Protein AF-A0A3L7RJ69-F1 (afdb_monomer_lite)

Radius of gyration: 15.68 Å; chains: 1; bounding box: 39×32×44 Å

Foldseek 3Di:
DPDDPDPPDDDQQQFQAADDPQWDWDWDADPNAIWTWIARNVPRDIDIGGPLVVQLNVRSHSPAGNNRSLVVSCVVQPVHHDDPVRD

Structure (mmCIF, N/CA/C/O backbone):
data_AF-A0A3L7RJ69-F1
#
_entry.id   AF-A0A3L7RJ69-F1
#
loop_
_atom_site.group_PDB
_atom_site.id
_atom_site.type_symbol
_atom_site.label_atom_id
_atom_site.label_alt_id
_atom_site.label_comp_id
_atom_site.label_asym_id
_atom_site.label_entity_id
_atom_site.label_seq_id
_atom_site.pdbx_PDB_ins_code
_atom_site.Cartn_x
_atom_site.Cartn_y
_atom_site.Cartn_z
_atom_site.occupancy
_atom_site.B_iso_or_equiv
_atom_site.auth_seq_id
_atom_site.auth_comp_id
_atom_site.auth_asym_id
_atom_site.auth_atom_id
_atom_site.pdbx_PDB_model_num
ATOM 1 N N . MET A 1 1 ? 29.585 10.756 -26.204 1.00 47.44 1 MET A N 1
ATOM 2 C CA . MET A 1 1 ? 29.175 9.337 -26.197 1.00 47.44 1 MET A CA 1
ATOM 3 C C . MET A 1 1 ? 28.141 9.175 -25.102 1.00 47.44 1 MET A C 1
ATOM 5 O O . MET A 1 1 ? 28.471 9.426 -23.952 1.00 47.44 1 MET A O 1
ATOM 9 N N . MET A 1 2 ? 26.892 8.872 -25.451 1.00 59.06 2 MET A N 1
ATOM 10 C CA . MET A 1 2 ? 25.858 8.560 -24.463 1.00 59.06 2 MET A CA 1
ATOM 11 C C . MET A 1 2 ? 26.135 7.125 -24.004 1.00 59.06 2 MET A C 1
ATOM 13 O O . MET A 1 2 ? 26.073 6.211 -24.824 1.00 59.06 2 MET A O 1
ATOM 17 N N . GLY A 1 3 ? 26.593 6.951 -22.762 1.00 71.69 3 GLY A N 1
ATOM 18 C CA . GLY A 1 3 ? 26.862 5.623 -22.209 1.00 71.69 3 GLY A CA 1
ATOM 19 C C . GLY A 1 3 ? 25.591 4.784 -22.268 1.00 71.69 3 GLY A C 1
ATOM 20 O O . GLY A 1 3 ? 24.509 5.301 -21.985 1.00 71.69 3 GLY A O 1
ATOM 21 N N . MET A 1 4 ? 25.705 3.522 -22.689 1.00 68.50 4 MET A N 1
ATOM 22 C CA . MET A 1 4 ? 24.574 2.600 -22.601 1.00 68.50 4 MET A CA 1
ATOM 23 C C . MET A 1 4 ? 24.102 2.566 -21.142 1.00 68.50 4 MET A C 1
ATOM 25 O O . MET A 1 4 ? 24.952 2.459 -20.254 1.00 68.50 4 MET A O 1
ATOM 29 N N . PRO A 1 5 ? 22.790 2.705 -20.885 1.00 70.81 5 PRO A N 1
ATOM 30 C CA . PRO A 1 5 ? 22.268 2.590 -19.534 1.00 70.81 5 PRO A CA 1
ATOM 31 C C . PRO A 1 5 ? 22.678 1.236 -18.953 1.00 70.81 5 PRO A C 1
ATOM 33 O O . PRO A 1 5 ? 22.679 0.224 -19.661 1.00 70.81 5 PRO A O 1
ATOM 36 N N . ASP A 1 6 ? 23.072 1.239 -17.682 1.00 81.56 6 ASP A N 1
ATOM 37 C CA . ASP A 1 6 ? 23.443 0.019 -16.976 1.00 81.56 6 ASP A CA 1
ATOM 38 C C . ASP A 1 6 ? 22.266 -0.964 -17.015 1.00 81.56 6 ASP A C 1
ATOM 40 O O . ASP A 1 6 ? 21.120 -0.574 -16.790 1.00 81.56 6 ASP A O 1
ATOM 44 N N . ILE A 1 7 ? 22.535 -2.237 -17.310 1.00 77.94 7 ILE A N 1
ATOM 45 C CA . ILE A 1 7 ? 21.497 -3.270 -17.442 1.00 77.94 7 ILE A CA 1
ATOM 46 C C . ILE A 1 7 ? 20.704 -3.493 -16.142 1.00 77.94 7 ILE A C 1
ATOM 48 O O . ILE A 1 7 ? 19.594 -4.016 -16.179 1.00 77.94 7 ILE A O 1
ATOM 52 N N . SER A 1 8 ? 21.252 -3.077 -14.998 1.00 81.75 8 SER A N 1
ATOM 53 C CA . SER A 1 8 ? 20.581 -3.086 -13.697 1.00 81.75 8 SER A CA 1
ATOM 54 C C . SER A 1 8 ? 19.705 -1.851 -13.439 1.00 81.75 8 SER A C 1
ATOM 56 O O . SER A 1 8 ? 18.964 -1.825 -12.459 1.00 81.75 8 SER A O 1
ATOM 58 N N . THR A 1 9 ? 19.736 -0.839 -14.314 1.00 82.12 9 THR A N 1
ATOM 59 C CA . THR A 1 9 ? 18.859 0.336 -14.217 1.00 82.12 9 THR A CA 1
ATOM 60 C C . THR A 1 9 ? 17.471 -0.001 -14.754 1.00 82.12 9 THR A C 1
ATOM 62 O O . THR A 1 9 ? 17.304 -0.302 -15.936 1.00 82.12 9 THR A O 1
ATOM 65 N N . VAL A 1 10 ? 16.456 0.094 -13.894 1.00 79.25 10 VAL A N 1
ATOM 66 C CA . VAL A 1 10 ? 15.055 -0.167 -14.252 1.00 79.25 10 VAL A CA 1
ATOM 67 C C . VAL A 1 10 ? 14.237 1.116 -14.142 1.00 79.25 10 VAL A C 1
ATOM 69 O O . VAL A 1 10 ? 14.247 1.785 -13.112 1.00 79.25 10 VAL A O 1
ATOM 72 N N . GLU A 1 11 ? 13.486 1.439 -15.196 1.00 84.56 11 GLU A N 1
ATOM 73 C CA . GLU A 1 11 ? 12.496 2.518 -15.167 1.00 84.56 11 GLU A CA 1
ATOM 74 C C . GLU A 1 11 ? 11.292 2.103 -14.304 1.00 84.56 11 GLU A C 1
ATOM 76 O O . GLU A 1 11 ? 10.447 1.296 -14.717 1.00 84.56 11 GLU A O 1
ATOM 81 N N . LEU A 1 12 ? 11.209 2.663 -13.094 1.00 86.31 12 LEU A N 1
ATOM 82 C CA . LEU A 1 12 ? 10.173 2.319 -12.117 1.00 86.31 12 LEU A CA 1
ATOM 83 C C . LEU A 1 12 ? 8.768 2.634 -12.623 1.00 86.31 12 LEU A C 1
ATOM 85 O O . LEU A 1 12 ? 7.860 1.844 -12.378 1.00 86.31 12 LEU A O 1
ATOM 89 N N . SER A 1 13 ? 8.589 3.701 -13.406 1.00 89.19 13 SER A N 1
ATOM 90 C CA . SER A 1 13 ? 7.270 4.158 -13.863 1.00 89.19 13 SER A CA 1
ATOM 91 C C . SER A 1 13 ? 6.452 3.060 -14.553 1.00 89.19 13 SER A C 1
ATOM 93 O O . SER A 1 13 ? 5.234 3.003 -14.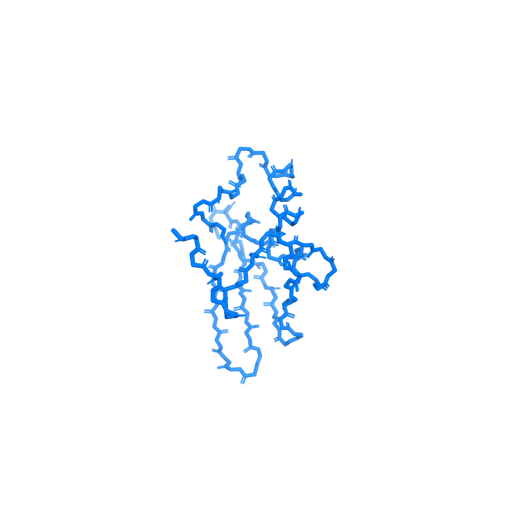406 1.00 89.19 13 SER A O 1
ATOM 95 N N . ARG A 1 14 ? 7.119 2.167 -15.298 1.00 90.00 14 ARG A N 1
ATOM 96 C CA . ARG A 1 14 ? 6.482 1.070 -16.054 1.00 90.00 14 ARG A CA 1
ATOM 97 C C . ARG A 1 14 ? 6.479 -0.264 -15.310 1.00 90.00 14 ARG A C 1
ATOM 99 O O . ARG A 1 14 ? 5.941 -1.249 -15.818 1.00 90.00 14 ARG A O 1
ATOM 106 N N . THR A 1 15 ? 7.096 -0.312 -14.137 1.00 93.88 15 THR A N 1
ATOM 107 C CA . THR A 1 15 ? 7.242 -1.532 -13.348 1.00 93.88 15 THR A CA 1
ATOM 108 C C . THR A 1 15 ? 5.924 -1.862 -12.657 1.00 93.88 15 THR A C 1
ATOM 110 O O . THR A 1 15 ? 5.240 -0.978 -12.147 1.00 93.88 15 THR A O 1
ATOM 113 N N . ARG A 1 16 ? 5.559 -3.147 -12.644 1.00 95.69 16 ARG A N 1
ATOM 114 C CA . ARG A 1 16 ? 4.383 -3.658 -11.933 1.00 95.69 16 ARG A CA 1
ATOM 115 C C . ARG A 1 16 ? 4.838 -4.310 -10.642 1.00 95.69 16 ARG A C 1
ATOM 117 O O . ARG A 1 16 ? 5.349 -5.429 -10.656 1.00 95.69 16 ARG A O 1
ATOM 124 N N . LEU A 1 17 ? 4.692 -3.582 -9.544 1.00 94.12 17 LEU A N 1
ATOM 125 C CA . LEU A 1 17 ? 5.015 -4.085 -8.216 1.00 94.12 17 LEU A CA 1
ATOM 126 C C . LEU A 1 17 ? 3.824 -4.868 -7.674 1.00 94.12 17 LEU A C 1
ATOM 128 O O . LEU A 1 17 ? 2.676 -4.488 -7.896 1.00 94.12 17 LEU A O 1
ATOM 132 N N . LYS A 1 18 ? 4.111 -5.953 -6.958 1.00 95.38 18 LYS A N 1
ATOM 133 C CA . LYS A 1 18 ? 3.115 -6.729 -6.228 1.00 95.38 18 LYS A CA 1
ATOM 134 C C . LYS A 1 18 ? 3.499 -6.747 -4.757 1.00 95.38 18 LYS A C 1
ATOM 136 O O . LYS A 1 18 ? 4.646 -7.055 -4.430 1.00 95.38 18 LYS A O 1
ATOM 141 N N . LEU A 1 19 ? 2.544 -6.452 -3.883 1.00 94.44 19 LEU A N 1
ATOM 142 C CA . LEU A 1 19 ? 2.718 -6.685 -2.454 1.00 94.44 19 LEU A CA 1
ATOM 143 C C . LEU A 1 19 ? 2.967 -8.165 -2.171 1.00 94.44 19 LEU A C 1
ATOM 145 O O . LEU A 1 19 ? 2.491 -9.052 -2.886 1.00 94.44 19 LEU A O 1
ATOM 149 N N . ARG A 1 20 ? 3.700 -8.430 -1.093 1.00 93.31 20 ARG A N 1
ATOM 150 C CA . ARG A 1 20 ? 3.868 -9.796 -0.610 1.00 93.31 20 ARG A CA 1
ATOM 151 C C . ARG A 1 20 ? 2.514 -10.358 -0.178 1.00 93.31 20 ARG A C 1
ATOM 153 O O . ARG A 1 20 ? 1.724 -9.666 0.460 1.00 93.31 20 ARG A O 1
ATOM 160 N N . ASP A 1 21 ? 2.277 -11.630 -0.484 1.00 92.44 21 ASP A N 1
ATOM 161 C CA . ASP A 1 21 ? 1.008 -12.304 -0.176 1.00 92.44 21 ASP A CA 1
ATOM 162 C C . ASP A 1 21 ? 0.815 -12.564 1.337 1.00 92.44 21 ASP A C 1
ATOM 164 O O . ASP A 1 21 ? -0.287 -12.877 1.781 1.00 92.44 21 ASP A O 1
ATOM 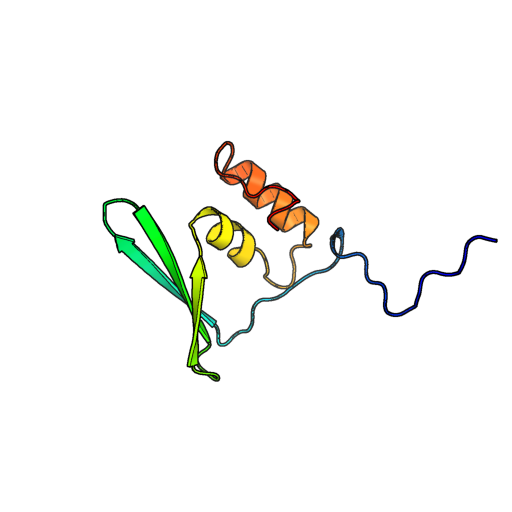168 N N . ASP A 1 22 ? 1.875 -12.431 2.142 1.00 93.94 22 ASP A N 1
ATOM 169 C CA . ASP A 1 22 ? 1.880 -12.637 3.596 1.00 93.94 22 ASP A CA 1
ATOM 170 C C . ASP A 1 22 ? 1.682 -11.350 4.415 1.00 93.94 22 ASP A C 1
ATOM 172 O O . ASP A 1 22 ? 1.806 -11.378 5.644 1.00 93.94 22 ASP A O 1
ATOM 176 N N . MET A 1 23 ? 1.363 -10.238 3.750 1.00 92.69 23 MET A N 1
ATOM 177 C CA . MET A 1 23 ? 1.168 -8.944 4.389 1.00 92.69 23 MET A CA 1
ATOM 178 C C . MET A 1 23 ? -0.294 -8.731 4.806 1.00 92.69 23 MET A C 1
ATOM 180 O O . MET A 1 23 ? -1.223 -8.974 4.034 1.00 92.69 23 MET A O 1
ATOM 184 N N . LEU A 1 24 ? -0.509 -8.245 6.026 1.00 93.06 24 LEU A N 1
ATOM 185 C CA . LEU A 1 24 ? -1.818 -7.841 6.538 1.00 93.06 24 LEU A CA 1
ATOM 186 C C . LEU A 1 24 ? -1.887 -6.337 6.741 1.00 93.06 24 LEU A C 1
ATOM 188 O O . LEU A 1 24 ? -0.933 -5.735 7.216 1.00 93.06 24 LEU A O 1
ATOM 192 N N . PHE A 1 25 ? -3.058 -5.763 6.471 1.00 93.88 25 PHE A N 1
ATOM 193 C CA . PHE A 1 25 ? -3.378 -4.380 6.805 1.00 93.88 25 PHE A CA 1
ATOM 194 C C . PHE A 1 25 ? -4.428 -4.352 7.909 1.00 93.88 25 PHE A C 1
ATOM 196 O O . PHE A 1 25 ? -5.531 -4.871 7.733 1.00 93.88 25 PHE A O 1
ATOM 203 N N . VAL A 1 26 ? -4.108 -3.706 9.024 1.00 93.25 26 VAL A N 1
ATOM 204 C CA . VAL A 1 26 ? -5.030 -3.531 10.146 1.00 93.25 26 VAL A CA 1
ATOM 205 C C . VAL A 1 26 ? -5.300 -2.036 10.330 1.00 93.25 26 VAL A C 1
ATOM 207 O O . VAL A 1 26 ? -4.388 -1.308 10.733 1.00 93.25 26 VAL A O 1
ATOM 210 N N . PRO A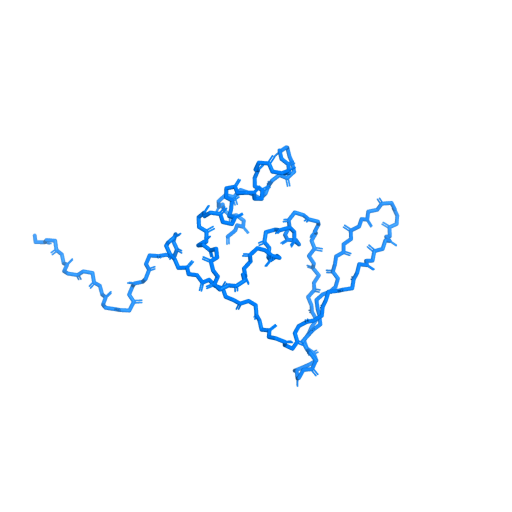 1 27 ? -6.521 -1.546 10.043 1.00 92.88 27 PRO A N 1
ATOM 211 C CA . PRO A 1 27 ? -6.862 -0.151 10.281 1.00 92.88 27 PRO A CA 1
ATOM 212 C C . PRO A 1 27 ? -6.910 0.128 11.784 1.00 92.88 27 PRO A C 1
ATOM 214 O O . PRO A 1 27 ? -7.461 -0.647 12.565 1.00 92.88 27 PRO A O 1
ATOM 217 N N . GLN A 1 28 ? -6.342 1.255 12.178 1.00 93.38 28 GLN A N 1
ATOM 218 C CA . GLN A 1 28 ? -6.304 1.749 13.543 1.00 93.38 28 GLN A CA 1
ATOM 219 C C . GLN A 1 28 ? -6.860 3.167 13.555 1.00 93.38 28 GLN A C 1
ATOM 221 O O . GLN A 1 28 ? -6.482 3.996 12.728 1.00 93.38 28 GLN A O 1
ATOM 226 N N . ASN A 1 29 ? -7.746 3.444 14.506 1.00 91.75 29 ASN A N 1
ATOM 227 C CA . ASN A 1 29 ? -8.315 4.770 14.705 1.00 91.75 29 ASN A CA 1
ATOM 228 C C . ASN A 1 29 ? -7.833 5.308 16.047 1.00 91.75 29 ASN A C 1
ATOM 230 O O . ASN A 1 29 ? -8.117 4.719 17.090 1.00 91.75 29 ASN A O 1
ATOM 234 N N . TYR A 1 30 ? -7.123 6.431 16.027 1.00 86.44 30 TYR A N 1
ATOM 235 C CA . TYR A 1 30 ? -6.663 7.105 17.235 1.00 86.44 30 TYR A CA 1
ATOM 236 C C . TYR A 1 30 ? -6.880 8.603 17.100 1.00 86.44 30 TYR A C 1
ATOM 238 O O . TYR A 1 30 ? -6.473 9.203 16.112 1.00 86.44 30 TYR A O 1
ATOM 246 N N . ASN A 1 31 ? -7.526 9.208 18.098 1.00 87.44 31 ASN A N 1
ATOM 247 C CA . ASN A 1 31 ? -7.797 10.647 18.130 1.00 87.44 31 ASN A CA 1
ATOM 248 C C . ASN A 1 31 ? -8.483 11.196 16.855 1.00 87.44 31 ASN A C 1
ATOM 250 O O . ASN A 1 31 ? -8.210 12.309 16.422 1.00 87.44 31 ASN A O 1
ATOM 254 N N . GLY A 1 32 ? -9.354 10.396 16.228 1.00 86.38 32 GLY A N 1
ATOM 255 C CA . GLY A 1 32 ? -10.049 10.769 14.989 1.00 86.38 32 GLY A CA 1
ATOM 256 C C . GLY A 1 32 ? -9.224 10.617 13.706 1.00 86.38 32 GLY A C 1
ATOM 257 O O . GLY A 1 32 ? -9.750 10.868 12.625 1.00 86.38 32 GLY A O 1
ATOM 258 N N . GLU A 1 33 ? -7.972 10.166 13.799 1.00 86.69 33 GLU A N 1
ATOM 259 C CA . GLU A 1 33 ? -7.123 9.870 12.648 1.00 86.69 33 GLU A CA 1
ATOM 260 C C . GLU A 1 33 ? -7.039 8.363 12.393 1.00 86.69 33 GLU A C 1
ATOM 262 O O . GLU A 1 33 ? -6.850 7.563 13.317 1.00 86.69 33 GLU A O 1
ATOM 267 N N . THR A 1 34 ? -7.152 7.979 11.120 1.00 88.38 34 THR A N 1
ATOM 268 C CA . THR A 1 34 ? -6.970 6.597 10.670 1.00 88.38 34 THR A CA 1
ATOM 269 C C . THR A 1 34 ? -5.547 6.394 10.165 1.00 88.38 34 THR A C 1
ATOM 271 O O . THR A 1 34 ? -5.081 7.106 9.275 1.00 88.38 34 THR A O 1
ATOM 274 N N . PHE A 1 35 ? -4.878 5.377 10.692 1.00 92.69 35 PHE A N 1
ATOM 275 C CA . PHE A 1 35 ? -3.620 4.852 10.169 1.00 92.69 35 PHE A CA 1
ATOM 276 C C . PHE A 1 35 ? -3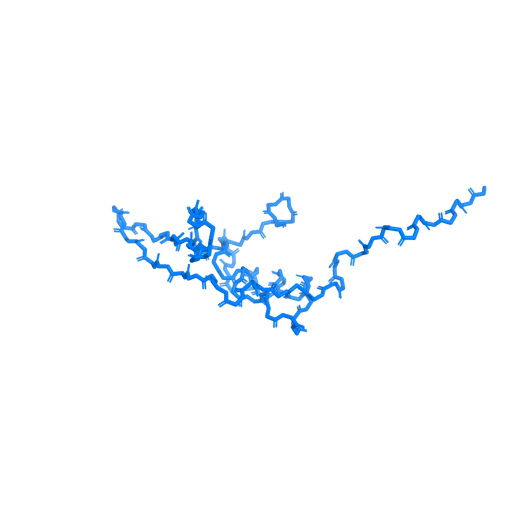.733 3.341 9.985 1.00 92.69 35 PHE A C 1
ATOM 278 O O . PHE A 1 35 ? -4.622 2.697 10.537 1.00 92.69 35 PHE A O 1
ATOM 285 N N . TYR A 1 36 ? -2.832 2.768 9.200 1.00 94.25 36 TYR A N 1
ATOM 286 C CA . TYR A 1 36 ? -2.816 1.346 8.894 1.00 94.25 36 TYR A CA 1
ATOM 287 C C . TYR A 1 36 ? -1.535 0.737 9.445 1.00 94.25 36 TYR A C 1
ATOM 289 O O . TYR A 1 36 ? -0.436 1.196 9.130 1.00 94.25 36 TYR A O 1
ATOM 297 N N . HIS A 1 37 ? -1.683 -0.293 10.275 1.00 94.50 37 HIS A N 1
ATOM 298 C CA . HIS A 1 37 ? -0.575 -1.168 10.629 1.00 94.50 37 HIS A CA 1
ATOM 299 C C . HIS A 1 37 ? -0.424 -2.246 9.567 1.00 94.50 37 HIS A C 1
ATOM 301 O O . HIS A 1 37 ? -1.391 -2.931 9.231 1.00 94.50 37 HIS A O 1
ATOM 307 N N . LEU A 1 38 ? 0.788 -2.365 9.042 1.00 93.69 38 LEU A N 1
ATOM 308 C CA . LEU A 1 38 ? 1.180 -3.420 8.127 1.00 93.69 38 LEU A CA 1
ATOM 309 C C . LEU A 1 38 ? 1.961 -4.441 8.930 1.00 93.69 38 LEU A C 1
ATOM 311 O O . LEU A 1 38 ? 2.931 -4.081 9.590 1.00 93.69 38 LEU A O 1
ATOM 315 N N . GLU A 1 39 ? 1.539 -5.692 8.859 1.00 93.31 39 GLU A N 1
ATOM 316 C CA . GLU A 1 39 ? 2.216 -6.809 9.505 1.00 93.31 39 GLU A CA 1
ATOM 317 C C . GLU A 1 39 ? 2.662 -7.801 8.438 1.00 93.31 39 GLU A C 1
ATOM 319 O O . GLU A 1 39 ? 1.854 -8.250 7.620 1.00 93.31 39 GLU A O 1
ATOM 324 N N . VAL A 1 40 ? 3.942 -8.165 8.461 1.00 91.88 40 VAL A N 1
ATOM 325 C CA . VAL A 1 40 ? 4.465 -9.276 7.665 1.00 91.88 40 VAL A CA 1
ATOM 326 C C . VAL A 1 40 ? 4.481 -10.517 8.549 1.00 91.88 40 VAL A C 1
ATOM 328 O O . VAL A 1 40 ? 5.334 -10.664 9.426 1.00 91.88 40 VAL A O 1
ATOM 331 N N . LYS A 1 41 ? 3.542 -11.439 8.309 1.00 88.12 41 LYS A N 1
ATOM 332 C CA . LYS A 1 41 ? 3.330 -12.607 9.185 1.00 88.12 41 LYS A CA 1
ATOM 333 C C . LYS A 1 41 ? 4.561 -13.494 9.354 1.00 88.12 41 LYS A C 1
ATOM 335 O O . LYS A 1 41 ? 4.699 -14.174 10.364 1.00 88.12 41 LYS A O 1
ATOM 340 N N . THR A 1 42 ? 5.420 -13.549 8.339 1.00 90.31 42 THR A N 1
ATOM 341 C CA . THR A 1 42 ? 6.565 -14.467 8.315 1.00 90.31 42 THR A CA 1
ATOM 342 C C . THR A 1 42 ? 7.794 -13.908 9.019 1.00 90.31 42 THR A C 1
ATOM 344 O O . THR A 1 42 ? 8.582 -14.683 9.554 1.00 90.31 42 THR A O 1
ATOM 347 N N . THR A 1 43 ? 7.956 -12.585 9.045 1.00 89.44 43 THR A N 1
ATOM 348 C CA . THR A 1 43 ? 9.144 -11.918 9.598 1.00 89.44 43 THR A CA 1
ATOM 349 C C . THR A 1 43 ? 8.864 -11.174 10.900 1.00 89.44 43 THR A C 1
ATOM 351 O O . THR A 1 43 ? 9.808 -10.763 11.567 1.00 89.44 43 THR A O 1
ATOM 354 N N . SER A 1 44 ? 7.593 -11.043 11.307 1.00 85.25 44 SER A N 1
ATOM 355 C CA . SER A 1 44 ? 7.180 -10.213 12.452 1.00 85.25 44 SER A CA 1
ATOM 356 C C . SER A 1 44 ? 7.637 -8.754 12.321 1.00 85.25 44 SER A C 1
ATOM 358 O O . SER A 1 44 ? 7.928 -8.089 13.315 1.00 85.25 44 SER A O 1
ATOM 360 N N . GLU A 1 45 ? 7.723 -8.259 11.087 1.00 89.94 45 GLU A N 1
ATOM 361 C CA . GLU A 1 45 ? 7.982 -6.852 10.801 1.00 89.94 45 GLU A CA 1
ATOM 362 C C . GLU A 1 45 ? 6.672 -6.066 10.809 1.00 89.94 45 GLU A C 1
ATOM 364 O O . GLU A 1 45 ? 5.655 -6.517 10.268 1.00 89.94 45 GLU A O 1
ATOM 369 N N . TYR A 1 46 ? 6.721 -4.874 11.405 1.00 90.81 46 TYR A N 1
ATOM 370 C CA . TYR A 1 46 ? 5.574 -3.990 11.543 1.00 90.81 46 TYR A CA 1
ATOM 371 C C . TYR A 1 46 ? 5.892 -2.613 10.978 1.00 90.81 46 TYR A C 1
ATOM 373 O O . TYR A 1 46 ? 6.913 -2.010 11.312 1.00 90.81 46 TYR A O 1
ATOM 381 N N . PHE A 1 47 ? 4.974 -2.090 10.175 1.00 92.62 47 PHE A N 1
ATOM 382 C CA . PHE A 1 47 ? 5.052 -0.741 9.626 1.00 92.62 47 PHE A CA 1
ATOM 383 C C . PHE A 1 47 ? 3.764 0.015 9.929 1.00 92.62 47 PHE A C 1
ATOM 385 O O . PHE A 1 47 ? 2.697 -0.576 10.099 1.00 92.62 47 PHE A O 1
ATOM 392 N N . ARG A 1 48 ? 3.851 1.342 9.980 1.00 93.31 48 ARG A N 1
ATOM 393 C CA . ARG A 1 48 ? 2.694 2.224 10.118 1.00 93.31 48 ARG A CA 1
ATOM 394 C C . ARG A 1 48 ? 2.661 3.169 8.934 1.00 93.31 48 ARG A C 1
ATOM 396 O O . ARG A 1 48 ? 3.644 3.859 8.687 1.00 93.31 48 ARG A O 1
ATOM 403 N N . ILE A 1 49 ? 1.523 3.224 8.258 1.00 93.56 49 ILE A N 1
ATOM 404 C CA . ILE A 1 49 ? 1.305 4.132 7.133 1.00 93.56 49 ILE A CA 1
ATOM 405 C C . ILE A 1 49 ? -0.006 4.904 7.303 1.00 93.56 49 ILE A C 1
ATOM 407 O O . ILE A 1 49 ? -0.904 4.472 8.034 1.00 93.56 49 ILE A O 1
ATOM 411 N N . GLY A 1 50 ? -0.114 6.064 6.662 1.00 92.62 50 GLY A N 1
ATOM 412 C CA . GLY A 1 50 ? -1.344 6.842 6.623 1.00 92.62 50 GLY A CA 1
ATOM 413 C C . GLY A 1 50 ? -2.334 6.313 5.585 1.00 92.62 50 GLY A C 1
ATOM 414 O O . GLY A 1 50 ? -2.110 5.312 4.900 1.00 92.62 50 GLY A O 1
ATOM 415 N N . TYR A 1 51 ? -3.474 6.995 5.476 1.00 90.69 51 TYR A N 1
ATOM 416 C CA . TYR A 1 51 ? -4.508 6.645 4.500 1.00 90.69 51 TYR A CA 1
ATOM 417 C C . TYR A 1 51 ? -4.036 6.821 3.050 1.00 90.69 51 TYR A C 1
ATOM 419 O O . TYR A 1 51 ? -4.377 6.008 2.194 1.00 90.69 51 TYR A O 1
ATOM 427 N N . ALA A 1 52 ? -3.238 7.856 2.777 1.00 91.31 52 ALA A N 1
ATOM 428 C CA . ALA A 1 52 ? -2.753 8.144 1.433 1.00 91.31 52 ALA A CA 1
ATOM 429 C C . ALA A 1 52 ? -1.813 7.042 0.927 1.00 91.31 52 ALA A C 1
ATOM 431 O O . ALA A 1 52 ? -1.986 6.515 -0.173 1.00 91.31 52 ALA A O 1
ATOM 432 N N . GLU A 1 53 ? -0.873 6.639 1.780 1.00 93.31 53 GLU A N 1
ATOM 433 C CA . GLU A 1 53 ? 0.025 5.518 1.546 1.00 93.31 53 GLU A CA 1
ATOM 434 C C . GLU A 1 53 ? -0.745 4.210 1.406 1.00 93.31 53 GLU A C 1
ATOM 436 O O . GLU A 1 53 ? -0.453 3.436 0.503 1.00 93.31 53 GLU A O 1
ATOM 441 N N . TYR A 1 54 ? -1.758 3.967 2.243 1.00 93.81 54 TYR A N 1
ATOM 442 C CA . TYR A 1 54 ? -2.581 2.765 2.127 1.00 93.81 54 TYR A CA 1
ATOM 443 C C . TYR A 1 54 ? -3.254 2.659 0.756 1.00 93.81 54 TYR A C 1
ATOM 445 O O . TYR A 1 54 ? -3.171 1.608 0.122 1.00 93.81 54 TYR A O 1
ATOM 453 N N . VAL A 1 55 ? -3.870 3.744 0.274 1.00 93.50 55 VAL A N 1
ATOM 454 C CA . VAL A 1 55 ? -4.502 3.769 -1.053 1.00 93.50 55 VAL A CA 1
ATOM 455 C C . VAL A 1 55 ? -3.474 3.454 -2.138 1.00 93.50 55 VAL A C 1
ATOM 457 O O . VAL A 1 55 ? -3.709 2.552 -2.938 1.00 93.50 55 VAL A O 1
ATOM 460 N N . PHE A 1 56 ? -2.318 4.121 -2.137 1.00 95.00 56 PHE A N 1
ATOM 461 C CA . PHE A 1 56 ? -1.269 3.869 -3.127 1.00 95.00 56 PHE A CA 1
ATOM 462 C C . PHE A 1 56 ? -0.742 2.426 -3.079 1.00 95.00 56 PHE A C 1
ATOM 464 O O . PHE A 1 56 ? -0.737 1.731 -4.093 1.00 95.00 56 PHE A O 1
ATOM 471 N N . VAL A 1 57 ? -0.359 1.947 -1.895 1.00 94.62 57 VAL A N 1
ATOM 472 C CA . VAL A 1 57 ? 0.199 0.605 -1.688 1.00 94.62 57 VAL A CA 1
ATOM 473 C C . VAL A 1 57 ? -0.820 -0.471 -2.079 1.00 94.62 57 VAL A C 1
ATOM 475 O O . VAL A 1 57 ? -0.440 -1.468 -2.687 1.00 94.62 57 VAL A O 1
ATOM 478 N N . SER A 1 58 ? -2.117 -0.257 -1.824 1.00 93.88 58 SER A N 1
ATOM 479 C CA . SER A 1 58 ? -3.184 -1.201 -2.198 1.00 93.88 58 SER A CA 1
ATOM 480 C C . SER A 1 58 ? -3.343 -1.414 -3.710 1.00 93.88 58 SER A C 1
ATOM 482 O O . SER A 1 58 ? -3.897 -2.431 -4.123 1.00 93.88 58 SER A O 1
ATOM 484 N N . LEU A 1 59 ? -2.831 -0.492 -4.533 1.00 96.06 59 LEU A N 1
ATOM 485 C CA . LEU A 1 59 ? -2.845 -0.589 -5.996 1.00 96.06 59 LEU A CA 1
ATOM 486 C C . LEU A 1 59 ? -1.648 -1.383 -6.548 1.00 96.06 59 LEU A C 1
ATOM 488 O O . LEU A 1 59 ? -1.627 -1.704 -7.735 1.00 96.06 59 LEU A O 1
ATOM 492 N N . LEU A 1 60 ? -0.661 -1.727 -5.711 1.00 96.12 60 LEU A N 1
ATOM 493 C CA . LEU A 1 60 ? 0.507 -2.527 -6.093 1.00 96.12 60 LEU A CA 1
ATOM 494 C C . LEU A 1 60 ? 0.145 -4.022 -6.149 1.00 96.12 60 LEU A C 1
ATOM 496 O O . LEU A 1 60 ? 0.536 -4.831 -5.307 1.00 96.12 60 LEU A O 1
ATOM 500 N N . ASP A 1 61 ? -0.637 -4.395 -7.157 1.00 95.19 61 ASP A N 1
ATOM 501 C CA . ASP A 1 61 ? -1.239 -5.723 -7.320 1.00 95.19 61 ASP A CA 1
ATOM 502 C C . ASP A 1 61 ? -0.521 -6.622 -8.347 1.00 95.19 61 ASP A C 1
ATOM 504 O O . ASP A 1 61 ? -0.972 -7.729 -8.656 1.00 95.19 61 ASP A O 1
ATOM 508 N N . GLY A 1 62 ? 0.607 -6.161 -8.892 1.00 96.19 62 GLY A N 1
ATOM 509 C CA . GLY A 1 62 ? 1.353 -6.827 -9.961 1.00 96.19 62 GLY A CA 1
ATOM 510 C C . GLY A 1 62 ? 0.746 -6.657 -11.358 1.00 96.19 62 GLY A C 1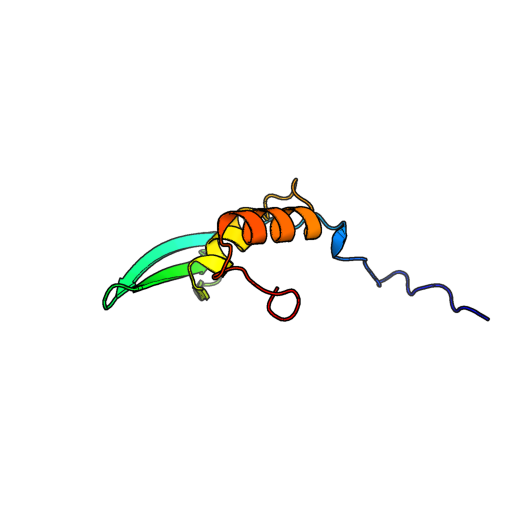
ATOM 511 O O . GLY A 1 62 ? 1.284 -7.204 -12.323 1.00 96.19 62 GLY A O 1
ATOM 512 N N . ARG A 1 63 ? -0.351 -5.903 -11.498 1.00 96.69 63 ARG A N 1
ATOM 513 C CA . ARG A 1 63 ? -1.035 -5.626 -12.774 1.00 96.69 63 ARG A CA 1
ATOM 514 C C . ARG A 1 63 ? -0.960 -4.148 -13.131 1.00 96.69 63 ARG A C 1
ATOM 516 O O . ARG A 1 63 ? -0.661 -3.819 -14.281 1.00 96.69 63 ARG A O 1
ATOM 523 N N . THR A 1 64 ? -1.171 -3.293 -12.140 1.00 95.94 64 THR A N 1
ATOM 524 C CA . THR A 1 64 ? -1.078 -1.837 -12.243 1.00 95.94 64 THR A CA 1
ATOM 525 C C . THR A 1 64 ? 0.392 -1.421 -12.252 1.00 95.94 64 THR A C 1
ATOM 527 O O . THR A 1 64 ? 1.184 -1.887 -11.428 1.00 95.94 64 THR A O 1
ATOM 530 N N . SER A 1 65 ? 0.797 -0.587 -13.212 1.00 96.12 65 SER A N 1
ATOM 531 C CA . SER A 1 65 ? 2.151 -0.024 -13.193 1.00 96.12 65 SER A CA 1
ATOM 532 C C . SER A 1 65 ? 2.296 1.013 -12.081 1.00 96.12 65 SER A C 1
ATOM 534 O O . SER A 1 65 ? 1.315 1.618 -11.650 1.00 96.12 65 SER A O 1
ATOM 536 N N . PHE A 1 66 ? 3.525 1.256 -11.631 1.00 94.69 66 PHE A N 1
ATOM 537 C CA . PHE A 1 66 ? 3.817 2.253 -10.602 1.00 94.69 66 PHE A CA 1
ATOM 538 C C . PHE A 1 66 ? 3.226 3.631 -10.940 1.00 94.69 66 PHE A C 1
ATOM 540 O O . PHE A 1 66 ? 2.562 4.243 -10.105 1.00 94.69 66 PHE A O 1
ATOM 547 N N . ALA A 1 67 ? 3.413 4.103 -12.178 1.00 94.12 67 ALA A N 1
ATOM 548 C CA . ALA A 1 67 ? 2.895 5.400 -12.605 1.00 94.12 67 ALA A CA 1
ATOM 549 C C . ALA A 1 67 ? 1.357 5.444 -12.623 1.00 94.12 67 ALA A C 1
ATOM 551 O O . ALA A 1 67 ? 0.772 6.453 -12.232 1.00 94.12 67 ALA A O 1
ATOM 552 N N . GLU A 1 68 ? 0.696 4.358 -13.038 1.00 95.75 68 GLU A N 1
ATOM 553 C CA . GLU A 1 68 ? -0.768 4.250 -12.990 1.00 95.75 68 GLU A CA 1
ATOM 554 C C . GLU A 1 68 ? -1.277 4.240 -11.547 1.00 95.75 68 GLU A C 1
ATOM 556 O O . GLU A 1 68 ? -2.205 4.981 -11.229 1.00 95.75 68 GLU A O 1
ATOM 561 N N . ALA A 1 69 ? -0.649 3.462 -10.661 1.00 95.88 69 ALA A N 1
ATOM 562 C CA . ALA A 1 69 ? -1.006 3.401 -9.246 1.00 95.88 69 ALA A CA 1
ATOM 563 C C . ALA A 1 69 ? -0.887 4.781 -8.585 1.00 95.88 69 ALA A C 1
ATOM 565 O O . ALA A 1 69 ? -1.800 5.213 -7.880 1.00 95.88 69 ALA A O 1
ATOM 566 N N . LEU A 1 70 ? 0.198 5.506 -8.871 1.00 94.00 70 LEU A N 1
ATOM 567 C CA . LEU A 1 70 ? 0.399 6.862 -8.373 1.00 94.00 70 LEU A CA 1
ATOM 568 C C . LEU A 1 70 ? -0.671 7.818 -8.914 1.00 94.00 70 LEU A C 1
ATOM 570 O O . LEU A 1 70 ? -1.293 8.538 -8.138 1.00 94.00 70 LEU A O 1
ATOM 574 N N . ALA A 1 71 ? -0.947 7.788 -10.222 1.00 92.88 71 ALA A N 1
ATOM 575 C CA . ALA A 1 71 ? -1.963 8.640 -10.837 1.00 92.88 71 ALA A CA 1
ATOM 576 C C . ALA A 1 71 ? -3.370 8.385 -10.268 1.00 92.88 71 ALA A C 1
ATOM 578 O O . ALA A 1 71 ? -4.087 9.339 -9.957 1.00 92.88 71 ALA A O 1
ATOM 579 N N . ILE A 1 72 ? -3.753 7.116 -10.089 1.00 93.94 72 ILE A N 1
ATOM 580 C CA . ILE A 1 72 ? -5.039 6.718 -9.498 1.00 93.94 72 ILE A CA 1
ATOM 581 C C . ILE A 1 72 ? -5.129 7.213 -8.051 1.00 93.94 72 ILE A C 1
ATOM 583 O O . ILE A 1 72 ? -6.112 7.863 -7.683 1.00 93.94 72 ILE A O 1
ATOM 587 N N . ALA A 1 73 ? -4.094 6.971 -7.241 1.00 93.44 73 ALA A N 1
ATOM 588 C CA . ALA A 1 73 ? -4.056 7.427 -5.855 1.00 93.44 73 ALA A CA 1
ATOM 589 C C . ALA A 1 73 ? -4.162 8.958 -5.763 1.00 93.44 73 ALA A C 1
ATOM 591 O O . ALA A 1 73 ? -4.950 9.477 -4.970 1.00 93.44 73 ALA A O 1
ATOM 592 N N . SER A 1 74 ? -3.443 9.695 -6.617 1.00 90.81 74 SER A N 1
ATOM 593 C CA . SER A 1 74 ? -3.514 11.157 -6.649 1.00 90.81 74 SER A CA 1
ATOM 594 C C . SER A 1 74 ? -4.907 11.672 -7.017 1.00 90.81 74 SER A C 1
ATOM 596 O O . SER A 1 74 ? -5.405 12.607 -6.387 1.00 90.81 74 SER A O 1
ATOM 598 N N . GLN A 1 75 ? -5.571 11.051 -7.996 1.00 90.00 75 GLN A N 1
ATOM 599 C CA . GLN A 1 75 ? -6.938 11.415 -8.382 1.00 90.00 75 GLN A CA 1
ATOM 600 C C . GLN A 1 75 ? -7.947 11.159 -7.257 1.00 90.00 75 GLN A C 1
ATOM 602 O O . GLN A 1 75 ? -8.847 11.975 -7.040 1.00 90.00 75 GLN A O 1
ATOM 607 N N . GLN A 1 76 ? -7.790 10.053 -6.527 1.00 88.56 76 GLN A N 1
ATOM 608 C CA . GLN A 1 76 ? -8.681 9.683 -5.430 1.00 88.56 76 GLN A CA 1
ATOM 609 C C . GLN A 1 76 ? -8.505 10.589 -4.203 1.00 88.56 76 GLN A C 1
ATOM 611 O O . GLN A 1 76 ? -9.488 10.950 -3.555 1.00 88.56 76 GLN A O 1
ATOM 616 N N . LEU A 1 77 ? -7.266 10.965 -3.882 1.00 86.69 77 LEU A N 1
ATOM 617 C CA . LEU A 1 77 ? -6.928 11.663 -2.640 1.00 86.69 77 LEU A CA 1
ATOM 618 C C . LEU A 1 77 ? -6.929 13.194 -2.760 1.00 86.69 77 LEU A C 1
A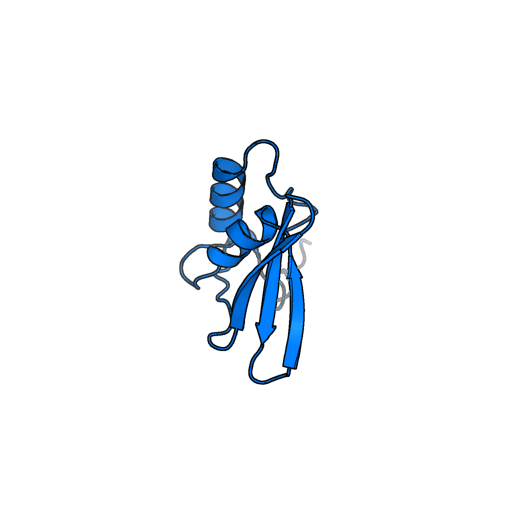TOM 620 O O . LEU A 1 77 ? -7.018 13.875 -1.736 1.00 86.69 77 LEU A O 1
ATOM 624 N N . LYS A 1 78 ? -6.863 13.746 -3.981 1.00 82.88 78 LYS A N 1
ATOM 625 C CA . LYS A 1 78 ? -6.816 15.194 -4.256 1.00 82.88 78 LYS A CA 1
ATOM 626 C C . LYS A 1 78 ? -5.776 15.907 -3.376 1.00 82.88 78 LYS A C 1
ATOM 628 O O . LYS A 1 78 ? -4.588 15.645 -3.501 1.00 82.88 78 LYS A O 1
ATOM 633 N N . GLU A 1 79 ? -6.211 16.773 -2.461 1.00 75.81 79 GLU A N 1
ATOM 634 C CA . GLU A 1 79 ? -5.348 17.551 -1.557 1.00 75.81 79 GLU A CA 1
ATOM 635 C C . GLU A 1 79 ? -4.556 16.689 -0.559 1.00 75.81 79 GLU A C 1
ATOM 637 O O . GLU A 1 79 ? -3.605 17.172 0.045 1.00 75.81 79 GLU A O 1
ATOM 642 N N . LYS A 1 80 ? -4.926 15.413 -0.386 1.00 75.56 80 LYS A N 1
ATOM 643 C CA . LYS A 1 80 ? -4.238 14.446 0.484 1.00 75.56 80 LYS A CA 1
ATOM 644 C C . LYS A 1 80 ? -3.375 13.444 -0.293 1.00 75.56 80 LYS A C 1
ATOM 646 O O . LYS A 1 80 ? -3.003 12.412 0.257 1.00 75.56 80 LYS A O 1
ATOM 651 N N . ALA A 1 81 ? -3.132 13.685 -1.581 1.00 68.00 81 ALA A N 1
ATOM 652 C CA . ALA A 1 81 ? -2.349 12.795 -2.430 1.00 68.00 81 ALA A CA 1
ATOM 653 C C . ALA A 1 81 ? -0.868 12.751 -2.027 1.00 68.00 81 ALA A C 1
ATOM 655 O O . ALA A 1 81 ? -0.291 13.776 -1.666 1.00 68.00 81 ALA A O 1
ATOM 656 N N . LEU A 1 82 ? -0.240 11.579 -2.180 1.00 70.56 82 LEU A N 1
ATOM 657 C CA . LEU A 1 82 ? 1.218 11.471 -2.144 1.00 70.56 82 LEU A CA 1
ATOM 658 C C . LEU A 1 82 ? 1.823 12.208 -3.344 1.00 70.56 82 LEU A C 1
ATOM 660 O O . LEU A 1 82 ? 1.371 12.046 -4.481 1.00 70.56 82 LEU A O 1
ATOM 664 N N . GLY A 1 83 ? 2.848 13.018 -3.086 1.00 65.38 83 GLY A N 1
ATOM 665 C CA . GLY A 1 83 ? 3.664 13.625 -4.137 1.00 65.38 83 GLY A CA 1
ATOM 666 C C . GLY A 1 83 ? 4.743 12.667 -4.651 1.00 65.38 83 GLY A C 1
ATOM 667 O O . GLY A 1 83 ? 5.111 11.719 -3.964 1.00 65.38 83 GLY A O 1
ATOM 668 N N . GLN A 1 84 ? 5.324 12.958 -5.822 1.00 59.34 84 GLN A N 1
ATOM 669 C CA . GLN A 1 84 ? 6.410 12.147 -6.407 1.00 59.34 84 GLN A CA 1
ATOM 670 C C . GLN A 1 84 ? 7.646 12.013 -5.503 1.00 59.34 84 GLN A C 1
ATOM 672 O O . GLN A 1 84 ? 8.405 11.071 -5.647 1.00 59.34 84 GLN A O 1
ATOM 677 N N . THR A 1 85 ? 7.877 12.953 -4.583 1.00 67.00 85 THR A N 1
ATOM 678 C CA . THR A 1 85 ? 9.001 12.888 -3.632 1.00 67.00 85 THR A CA 1
ATOM 679 C C . THR A 1 85 ? 8.752 11.905 -2.480 1.00 67.00 85 THR A C 1
ATOM 681 O O . THR A 1 85 ? 9.698 11.516 -1.805 1.00 67.00 85 THR A O 1
ATOM 684 N N . GLN A 1 86 ? 7.492 11.554 -2.211 1.00 60.66 86 GLN A N 1
ATOM 685 C CA . GLN A 1 86 ? 7.083 10.700 -1.087 1.00 60.66 86 GLN A CA 1
ATOM 686 C C . GLN A 1 86 ? 6.739 9.264 -1.510 1.00 60.66 86 GLN A C 1
ATOM 688 O O . GLN A 1 86 ? 6.625 8.404 -0.640 1.00 60.66 86 GLN A O 1
ATOM 693 N N . ALA A 1 87 ? 6.542 9.031 -2.811 1.00 52.53 87 ALA A N 1
ATOM 694 C CA . ALA A 1 87 ? 6.243 7.731 -3.412 1.00 52.53 87 ALA A CA 1
ATOM 695 C C . ALA A 1 87 ? 7.517 7.071 -3.951 1.00 52.53 87 ALA A C 1
ATOM 697 O O . ALA A 1 87 ? 7.596 5.825 -3.875 1.00 52.53 87 ALA A O 1
#

Secondary structure (DSSP, 8-state):
--PPPPTT---GGG---B--TTEEEEEEEETTEEEEEEEETTTTEEEEEEHHHHHHHHT-BSSS-HHHHHHHHHHHHGGGPPPTTT-

Sequence (87 aa):
MMGMPDISTVELSRTRLKLRDDMLFVPQNYNGETFYHLEVKTTSEYFRIGYAEYVFVSLLDGRTSFAEALAIASQQLKEKALGQTQA

pLDDT: mean 87.16, std 10.89, range [47.44, 96.69]